Protein AF-A0A2G9GH43-F1 (afdb_monomer_lite)

Foldseek 3Di:
DLVVLLCCLVPDDDLVQLVLLLVCLVVLDLVSLVVHDPVSSVVSVVVSVVLVVLCVVCVVLVRNVLSVLLSVLSSQLSVLSSVVSCCVVVVPDDDPVVVVVSVVSVVCVLSVQSVVCSPPSPDDPVSSD

Sequence (129 aa):
MISAIDDTYDSYGTIDELEIFTRVIERWDIKEMDELPNFMKICYKALLDLFDKHEEELRQHERSFAVHYAKATMKEPARSYNIEAKWLITGYMPPFADYRANGFITSTYHVLATISFFGMNSAAKEAFD

Secondary structure (DSSP, 8-state):
-HHHHHHHHHHT--HHHHHHHHHHHHHT-GGGGGGS-HHHHHHHHHHHHHHHHHHHHHHTTT-THHHHHHHHHHHHHHHHHHHHHHHHHHT----HHHHHHHHHHHT-HHHHHHHHGGG-TT--GGG--

InterPro domains:
  IPR005630 Terpene synthase, metal-binding domain [PF03936] (1-129)
  IPR008949 Isoprenoid synthase domain superfamily [G3DSA:1.10.600.10] (1-129)
  IPR008949 Isoprenoid synthase domain superfamily [SSF48576] (2-128)
  IPR050148 Terpene synthase-like [PTHR31225] (1-128)

Radius of gyration: 15.59 Å; chains: 1; bounding box: 38×32×38 Å

Organism: NCBI:txid429701

pLDDT: mean 93.92, std 4.67, range [67.19, 98.25]

Structure (mmCIF, N/CA/C/O backbone):
data_AF-A0A2G9GH43-F1
#
_entry.id   AF-A0A2G9GH43-F1
#
loop_
_atom_site.group_PDB
_atom_site.id
_atom_site.type_symbol
_atom_site.label_atom_id
_atom_site.label_alt_id
_atom_site.label_comp_id
_atom_site.label_asym_id
_atom_site.label_entity_id
_atom_site.label_seq_id
_atom_site.pdbx_PDB_ins_code
_atom_site.Cartn_x
_atom_site.Cartn_y
_atom_site.Cartn_z
_atom_site.occupancy
_atom_site.B_iso_or_equiv
_atom_site.auth_seq_id
_atom_site.auth_comp_id
_atom_site.auth_asym_id
_atom_site.auth_atom_id
_atom_site.pdbx_PDB_model_num
ATOM 1 N N . MET A 1 1 ? 8.279 -4.075 2.192 1.00 90.81 1 MET A N 1
ATOM 2 C CA . MET A 1 1 ? 7.312 -2.978 2.408 1.00 90.81 1 MET A CA 1
ATOM 3 C C . MET A 1 1 ? 5.890 -3.476 2.555 1.00 90.81 1 MET A C 1
ATOM 5 O O . MET A 1 1 ? 5.290 -3.087 3.539 1.00 90.81 1 MET A O 1
ATOM 9 N N . ILE A 1 2 ? 5.381 -4.347 1.670 1.00 94.12 2 ILE A N 1
ATOM 10 C CA . ILE A 1 2 ? 4.020 -4.918 1.785 1.00 94.12 2 ILE A CA 1
ATOM 11 C C . ILE A 1 2 ? 3.732 -5.423 3.207 1.00 94.12 2 ILE A C 1
ATOM 13 O O . ILE A 1 2 ? 2.815 -4.917 3.832 1.00 94.12 2 ILE A O 1
ATOM 17 N N . SER A 1 3 ? 4.586 -6.289 3.764 1.00 94.50 3 SER A N 1
ATOM 18 C CA . SER A 1 3 ? 4.411 -6.807 5.132 1.00 94.50 3 SER A CA 1
ATOM 19 C C . SER A 1 3 ? 4.425 -5.727 6.220 1.00 94.50 3 SER A C 1
ATOM 21 O O . SER A 1 3 ? 3.664 -5.802 7.163 1.00 94.50 3 SER A O 1
ATOM 23 N N . ALA A 1 4 ? 5.250 -4.684 6.088 1.00 93.38 4 ALA A N 1
ATOM 24 C CA . ALA A 1 4 ? 5.276 -3.605 7.081 1.00 93.38 4 ALA A CA 1
ATOM 25 C C . ALA A 1 4 ? 4.002 -2.741 7.027 1.00 93.38 4 ALA A C 1
ATOM 27 O O . ALA A 1 4 ? 3.560 -2.208 8.043 1.00 93.38 4 ALA A O 1
ATOM 28 N N . ILE A 1 5 ? 3.423 -2.590 5.832 1.00 94.50 5 ILE A N 1
ATOM 29 C CA . ILE A 1 5 ? 2.142 -1.909 5.641 1.00 94.50 5 ILE A CA 1
ATOM 30 C C . ILE A 1 5 ? 1.025 -2.764 6.240 1.00 94.50 5 ILE A C 1
ATOM 32 O O . ILE A 1 5 ? 0.246 -2.231 7.016 1.00 94.50 5 ILE A O 1
ATOM 36 N N . ASP A 1 6 ? 1.001 -4.059 5.931 1.00 95.25 6 ASP A N 1
ATOM 37 C CA . ASP A 1 6 ? 0.087 -5.063 6.499 1.00 95.25 6 ASP A CA 1
ATOM 38 C C . ASP A 1 6 ? 0.094 -5.025 8.038 1.00 95.25 6 ASP A C 1
ATOM 40 O O . ASP A 1 6 ? -0.917 -4.695 8.656 1.00 95.25 6 ASP A O 1
ATOM 44 N N . ASP A 1 7 ? 1.276 -5.148 8.653 1.00 93.75 7 ASP A N 1
ATOM 45 C CA . ASP A 1 7 ? 1.451 -5.050 10.108 1.00 93.75 7 ASP A CA 1
ATOM 46 C C . ASP A 1 7 ? 0.904 -3.725 10.676 1.00 93.75 7 ASP A C 1
ATOM 48 O O . ASP A 1 7 ? 0.371 -3.690 11.788 1.00 93.75 7 ASP A O 1
ATOM 52 N N . THR A 1 8 ? 1.012 -2.617 9.930 1.00 92.62 8 THR A N 1
ATOM 53 C CA . THR A 1 8 ? 0.485 -1.309 10.361 1.00 92.62 8 THR A CA 1
ATOM 54 C C . THR A 1 8 ? -1.045 -1.320 10.469 1.00 92.62 8 THR A C 1
ATOM 56 O O . THR A 1 8 ? -1.577 -0.688 11.385 1.00 92.62 8 THR A O 1
ATOM 59 N N . TYR A 1 9 ? -1.742 -2.039 9.580 1.00 94.50 9 TYR A N 1
ATOM 60 C CA . TYR A 1 9 ? -3.197 -2.225 9.649 1.00 94.50 9 TYR A CA 1
ATOM 61 C C . TYR A 1 9 ? -3.612 -3.194 10.766 1.00 94.50 9 TYR A C 1
ATOM 63 O O . TYR A 1 9 ? -4.648 -2.969 11.390 1.00 94.50 9 TYR A O 1
ATOM 71 N N . ASP A 1 10 ? -2.791 -4.203 11.068 1.00 89.56 10 ASP A N 1
ATOM 72 C CA . ASP A 1 10 ? -3.128 -5.257 12.035 1.00 89.56 10 ASP A CA 1
ATOM 73 C C . ASP A 1 10 ? -2.922 -4.879 13.508 1.00 89.56 10 ASP A C 1
ATOM 75 O O . ASP A 1 10 ? -3.625 -5.388 14.385 1.00 89.56 10 ASP A O 1
ATOM 79 N N . SER A 1 11 ? -1.930 -4.036 13.817 1.00 80.50 11 SER A N 1
ATOM 80 C CA . SER A 1 11 ? -1.399 -3.966 15.189 1.00 80.50 11 SER A CA 1
ATOM 81 C C . SER A 1 11 ? -1.591 -2.644 15.933 1.00 80.50 11 SER A C 1
ATOM 83 O O . SER A 1 11 ? -1.759 -2.675 17.154 1.00 80.50 11 SER A O 1
ATOM 85 N N . TYR A 1 12 ? -1.576 -1.489 15.256 1.00 67.19 12 TYR A N 1
ATOM 86 C CA . TYR A 1 12 ? -1.439 -0.198 15.958 1.00 67.19 12 TYR A CA 1
ATOM 87 C C . TYR A 1 12 ? -2.391 0.920 15.514 1.00 67.19 12 TYR A C 1
ATOM 89 O O . TYR A 1 12 ? -2.371 1.981 16.136 1.00 67.19 12 TYR A O 1
ATOM 97 N N . GLY A 1 13 ? -3.202 0.734 14.471 1.00 75.69 13 GLY A N 1
ATOM 98 C CA . GLY A 1 13 ? -4.081 1.791 13.965 1.00 75.69 13 GLY A CA 1
ATOM 99 C C . GLY A 1 13 ? -5.497 1.754 14.541 1.00 75.69 13 GLY A C 1
ATOM 100 O O . GLY A 1 13 ? -6.152 0.713 14.553 1.00 75.69 13 GLY A O 1
ATOM 101 N N . THR A 1 14 ? -6.011 2.909 14.963 1.00 89.44 14 THR A N 1
ATOM 102 C CA . THR A 1 14 ? -7.466 3.108 15.097 1.00 89.44 14 THR A CA 1
ATOM 103 C C . THR A 1 14 ? -8.122 3.201 13.715 1.00 89.44 14 THR A C 1
ATOM 105 O O . THR A 1 14 ? -7.450 3.524 12.737 1.00 89.44 14 THR A O 1
ATOM 108 N N . ILE A 1 15 ? -9.438 2.965 13.609 1.00 91.69 15 ILE A N 1
ATOM 109 C CA . ILE A 1 15 ? -10.156 3.073 12.320 1.00 91.69 15 ILE A CA 1
ATOM 110 C C . ILE A 1 15 ? -9.886 4.429 11.649 1.00 91.69 15 ILE A C 1
ATOM 112 O O . ILE A 1 15 ? -9.556 4.460 10.467 1.00 91.69 15 ILE A O 1
ATOM 116 N N . ASP A 1 16 ? -9.952 5.527 12.404 1.00 93.31 16 ASP A N 1
ATOM 117 C CA . ASP A 1 16 ? -9.740 6.877 11.872 1.00 93.31 16 ASP A CA 1
ATOM 118 C C . ASP A 1 16 ? -8.313 7.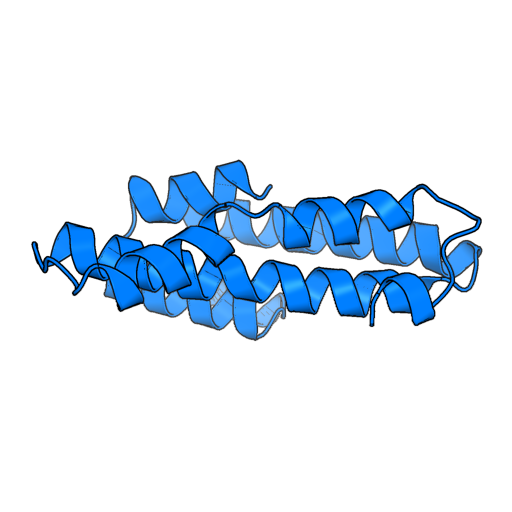061 11.322 1.00 93.31 16 ASP A C 1
ATOM 120 O O . ASP A 1 16 ? -8.124 7.607 10.234 1.00 93.31 16 ASP A O 1
ATOM 124 N N . GLU A 1 17 ? -7.293 6.563 12.028 1.00 94.62 17 GLU A N 1
ATOM 125 C CA . GLU A 1 17 ? -5.900 6.619 11.563 1.00 94.62 17 GLU A CA 1
ATOM 126 C C . GLU A 1 17 ? -5.679 5.752 10.318 1.00 94.62 17 GLU A C 1
ATOM 128 O O . GLU A 1 17 ? -4.994 6.178 9.387 1.00 94.62 17 GLU A O 1
ATOM 133 N N . LEU A 1 18 ? -6.280 4.560 10.269 1.00 95.44 18 LEU A N 1
ATOM 134 C CA . LE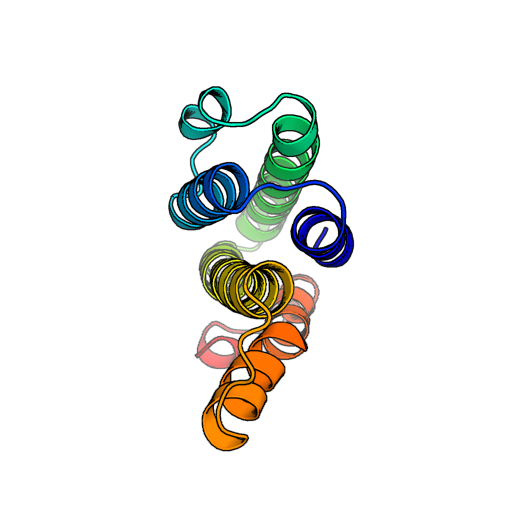U A 1 18 ? -6.183 3.649 9.125 1.00 95.44 18 LEU A CA 1
ATOM 135 C C . LEU A 1 18 ? -6.897 4.200 7.887 1.00 95.44 18 LEU A C 1
ATOM 137 O O . LEU A 1 18 ? -6.417 4.015 6.766 1.00 95.44 18 LEU A O 1
ATOM 141 N N . GLU A 1 19 ? -7.999 4.932 8.058 1.00 96.06 19 GLU A N 1
ATOM 142 C CA . GLU A 1 19 ? -8.655 5.652 6.965 1.00 96.06 19 GLU A CA 1
ATOM 143 C C . GLU A 1 19 ? -7.767 6.753 6.383 1.00 96.06 19 GLU A C 1
ATOM 145 O O . GLU A 1 19 ? -7.651 6.866 5.158 1.00 96.06 19 GLU A O 1
ATOM 150 N N . ILE A 1 20 ? -7.100 7.533 7.240 1.00 96.50 20 ILE A N 1
ATOM 151 C CA . ILE A 1 20 ? -6.125 8.535 6.792 1.00 96.50 20 ILE A CA 1
ATOM 152 C C . ILE A 1 20 ? -4.968 7.832 6.077 1.00 96.50 20 ILE A C 1
ATOM 154 O O . ILE A 1 20 ? -4.623 8.214 4.962 1.00 96.50 20 ILE A O 1
ATOM 158 N N . PHE A 1 21 ? -4.411 6.768 6.657 1.00 96.50 21 PHE A N 1
ATOM 159 C CA . PHE A 1 21 ? -3.297 6.033 6.060 1.00 96.50 21 PHE A CA 1
ATOM 160 C C . PHE A 1 21 ? -3.639 5.457 4.682 1.00 96.50 21 PHE A C 1
ATOM 162 O O . PHE A 1 21 ? -2.867 5.623 3.735 1.00 96.50 21 PHE A O 1
ATOM 169 N N . THR A 1 22 ? -4.834 4.879 4.536 1.00 97.31 22 THR A N 1
ATOM 170 C CA . THR A 1 22 ? -5.351 4.399 3.246 1.00 97.31 22 THR A CA 1
ATOM 171 C C . THR A 1 22 ? -5.409 5.536 2.231 1.00 97.31 22 THR A C 1
ATOM 173 O O . THR A 1 22 ? -4.874 5.408 1.131 1.00 97.31 22 THR A O 1
ATOM 176 N N . ARG A 1 23 ? -6.007 6.674 2.610 1.00 97.44 23 ARG A N 1
ATOM 177 C CA . ARG A 1 23 ? -6.152 7.850 1.740 1.00 97.44 23 ARG A CA 1
ATOM 178 C C . ARG A 1 23 ? -4.799 8.395 1.287 1.00 97.44 23 ARG A C 1
ATOM 180 O O . ARG A 1 23 ? -4.638 8.753 0.120 1.00 97.44 23 ARG A O 1
ATOM 187 N N . VAL A 1 24 ? -3.831 8.461 2.196 1.00 97.25 24 VAL A N 1
ATOM 188 C CA . VAL A 1 24 ? -2.481 8.946 1.897 1.00 97.25 24 VAL A CA 1
ATOM 189 C C . VAL A 1 24 ? -1.776 8.010 0.904 1.00 97.25 24 VAL A C 1
ATOM 191 O O . VAL A 1 24 ? -1.227 8.488 -0.089 1.00 97.25 24 VAL A O 1
ATOM 194 N N . ILE A 1 25 ? -1.881 6.684 1.080 1.00 97.12 25 ILE A N 1
ATOM 195 C CA . ILE A 1 25 ? -1.365 5.700 0.107 1.00 97.12 25 ILE A CA 1
ATOM 196 C C . ILE A 1 25 ? -2.072 5.829 -1.252 1.00 97.12 25 ILE A C 1
ATOM 198 O O . ILE A 1 25 ? -1.421 5.772 -2.298 1.00 97.12 25 ILE A O 1
ATOM 202 N N . GLU A 1 26 ? -3.389 6.041 -1.273 1.00 96.81 26 GLU A N 1
ATOM 203 C CA . GLU A 1 26 ? -4.131 6.244 -2.521 1.00 96.81 26 GLU A CA 1
ATOM 204 C C . GLU A 1 26 ? -3.676 7.488 -3.286 1.00 96.81 26 GLU A C 1
ATOM 206 O O . GLU A 1 26 ? -3.563 7.446 -4.517 1.00 96.81 26 GLU A O 1
ATOM 211 N N . ARG A 1 27 ? -3.386 8.585 -2.581 1.00 96.75 27 ARG A N 1
ATOM 212 C CA . ARG A 1 27 ? -2.884 9.822 -3.194 1.00 96.75 27 ARG A CA 1
ATOM 213 C C . ARG A 1 27 ? -1.447 9.688 -3.673 1.00 96.75 27 ARG A C 1
ATOM 215 O O . ARG A 1 27 ? -1.141 10.177 -4.758 1.00 96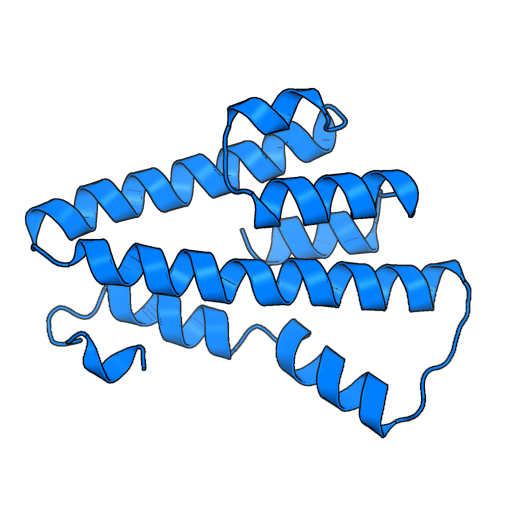.75 27 ARG A O 1
ATOM 222 N N . TRP A 1 28 ? -0.609 8.966 -2.928 1.00 97.06 28 TRP A N 1
ATOM 223 C CA . TRP A 1 28 ? 0.795 8.731 -3.276 1.00 97.06 28 TRP A CA 1
ATOM 224 C C . TRP A 1 28 ? 1.584 10.045 -3.455 1.00 97.06 28 TRP A C 1
ATOM 226 O O . TRP A 1 28 ? 2.348 10.207 -4.403 1.00 97.06 28 TRP A O 1
ATOM 236 N N . ASP A 1 29 ? 1.376 11.011 -2.559 1.00 95.81 29 ASP A N 1
ATOM 237 C CA . ASP A 1 29 ? 2.113 12.281 -2.514 1.00 95.81 29 ASP A CA 1
ATOM 238 C C . ASP A 1 29 ? 2.786 12.439 -1.139 1.00 95.81 29 ASP A C 1
ATOM 240 O O . ASP A 1 29 ? 2.172 12.196 -0.097 1.00 95.81 29 ASP A O 1
ATOM 244 N N . ILE A 1 30 ? 4.063 12.833 -1.124 1.00 94.44 30 ILE A N 1
ATOM 245 C CA . ILE A 1 30 ? 4.841 13.086 0.098 1.00 94.44 30 ILE A CA 1
ATOM 246 C C . ILE A 1 30 ? 4.241 14.220 0.939 1.00 94.44 30 ILE A C 1
ATOM 248 O O . ILE A 1 30 ? 4.406 14.235 2.157 1.00 94.44 30 ILE A O 1
ATOM 252 N N . LYS A 1 31 ? 3.518 15.156 0.315 1.00 95.12 31 LYS A N 1
ATOM 253 C CA . LYS A 1 31 ? 2.873 16.286 1.006 1.00 95.12 31 LYS A CA 1
ATOM 254 C C . LYS A 1 31 ? 1.764 15.844 1.957 1.00 95.12 31 LYS A C 1
ATOM 256 O O . LYS A 1 31 ? 1.484 16.530 2.930 1.00 95.12 31 LYS A O 1
ATOM 261 N N . GLU A 1 32 ? 1.172 14.686 1.699 1.00 92.00 32 GLU A N 1
ATOM 262 C CA . GLU A 1 32 ? 0.104 14.100 2.511 1.00 92.00 32 GLU A CA 1
ATOM 263 C C . GLU A 1 32 ? 0.644 13.468 3.807 1.00 92.00 32 GLU A C 1
ATOM 265 O O . GLU A 1 32 ? -0.108 13.135 4.719 1.00 92.00 32 GLU A O 1
ATOM 270 N N . MET A 1 33 ? 1.969 13.311 3.918 1.00 93.88 33 MET A N 1
ATOM 271 C CA . MET A 1 33 ? 2.620 12.681 5.066 1.00 93.88 33 MET A CA 1
ATOM 272 C C . MET A 1 33 ? 2.351 13.423 6.382 1.00 93.88 33 MET A C 1
ATOM 274 O O . MET A 1 33 ? 2.385 12.803 7.444 1.00 93.88 33 MET A O 1
ATOM 278 N N . ASP A 1 34 ? 2.085 14.730 6.343 1.00 93.50 34 ASP A N 1
ATOM 279 C CA . ASP A 1 34 ? 1.834 15.514 7.553 1.00 93.50 34 ASP A CA 1
ATOM 280 C C . ASP A 1 34 ? 0.522 15.167 8.260 1.00 93.50 34 ASP A C 1
ATOM 282 O O . ASP A 1 34 ? 0.416 15.407 9.463 1.00 93.50 34 ASP A O 1
ATOM 286 N N . GLU A 1 35 ? -0.411 14.516 7.562 1.00 92.56 35 GLU A N 1
ATOM 287 C CA . GLU A 1 35 ? -1.673 14.027 8.127 1.00 92.56 35 GLU A CA 1
ATOM 288 C C . GLU A 1 35 ? -1.500 12.759 8.980 1.00 92.56 35 GLU A C 1
ATOM 290 O O . GLU A 1 35 ? -2.393 12.403 9.747 1.00 92.56 35 GLU A O 1
ATOM 295 N N . LEU A 1 36 ? -0.361 12.067 8.862 1.00 94.44 36 LEU A N 1
ATOM 296 C CA . LEU A 1 36 ? -0.136 10.777 9.513 1.00 94.44 36 LEU A CA 1
ATOM 297 C C . LEU A 1 36 ? 0.445 10.910 10.930 1.00 94.44 36 LEU A C 1
ATOM 299 O O . LEU A 1 36 ? 1.282 11.781 11.186 1.00 94.44 36 LEU A O 1
ATOM 303 N N . PRO A 1 37 ? 0.129 9.977 11.843 1.00 92.50 37 PRO A N 1
ATOM 304 C CA . PRO A 1 37 ? 0.896 9.786 13.069 1.00 92.50 37 PRO A CA 1
ATOM 305 C C . PRO A 1 37 ? 2.375 9.483 12.781 1.00 92.50 37 PRO A C 1
ATOM 307 O O . PRO A 1 37 ? 2.715 8.839 11.787 1.00 92.50 37 PRO A O 1
ATOM 310 N N . ASN A 1 38 ? 3.275 9.883 13.687 1.00 90.94 38 ASN A N 1
ATOM 311 C CA . ASN A 1 38 ? 4.729 9.768 13.486 1.00 90.94 38 ASN A CA 1
ATOM 312 C C . ASN A 1 38 ? 5.207 8.350 13.125 1.00 90.94 38 ASN A C 1
ATOM 314 O O . ASN A 1 38 ? 6.125 8.210 12.321 1.00 90.94 38 ASN A O 1
ATOM 318 N N . PHE A 1 39 ? 4.596 7.304 13.690 1.00 87.75 39 PHE A N 1
ATOM 319 C CA . PHE A 1 39 ? 4.985 5.922 13.397 1.00 87.75 39 PHE A CA 1
ATOM 320 C C . PHE A 1 39 ? 4.603 5.499 11.966 1.00 87.75 39 PHE A C 1
ATOM 322 O O . PHE A 1 39 ? 5.403 4.858 11.286 1.00 87.75 39 PHE A O 1
ATOM 329 N N . MET A 1 40 ? 3.440 5.935 11.465 1.00 93.62 40 MET A N 1
ATOM 330 C CA . MET A 1 40 ? 2.993 5.670 10.091 1.00 93.62 40 MET A CA 1
ATOM 331 C C . MET A 1 40 ? 3.795 6.470 9.057 1.00 93.62 40 MET A C 1
ATOM 333 O O . MET A 1 40 ? 4.046 5.966 7.960 1.00 93.62 40 MET A O 1
ATOM 337 N N . LYS A 1 41 ? 4.270 7.680 9.407 1.00 94.94 41 LYS A N 1
ATOM 338 C CA . LYS A 1 41 ? 5.136 8.493 8.526 1.00 94.94 41 LYS A CA 1
ATOM 339 C C . LYS A 1 41 ? 6.387 7.735 8.093 1.00 94.94 41 LYS A C 1
ATOM 341 O O . LYS A 1 41 ? 6.783 7.824 6.935 1.00 94.94 41 LYS A O 1
ATOM 346 N N . ILE A 1 42 ? 6.997 6.976 9.007 1.00 92.94 42 ILE A N 1
ATOM 347 C CA . ILE A 1 42 ? 8.206 6.192 8.720 1.00 92.94 42 ILE A CA 1
ATOM 348 C C . ILE A 1 42 ? 7.905 5.131 7.656 1.00 92.94 42 ILE A C 1
ATOM 350 O O . ILE A 1 42 ? 8.634 5.028 6.669 1.00 92.94 42 ILE A O 1
ATOM 354 N N . CYS A 1 43 ? 6.810 4.382 7.825 1.00 93.62 43 CYS A N 1
ATOM 355 C CA . CYS A 1 43 ? 6.404 3.352 6.871 1.00 93.62 43 CYS A CA 1
ATOM 356 C C . CYS A 1 43 ? 6.036 3.951 5.505 1.00 93.62 43 CYS A C 1
ATOM 358 O O . CYS A 1 43 ? 6.490 3.456 4.472 1.00 93.62 43 CYS A O 1
ATOM 360 N N . TYR A 1 44 ? 5.258 5.038 5.490 1.00 95.75 44 TYR A N 1
ATOM 361 C CA . TYR A 1 44 ? 4.849 5.702 4.252 1.00 95.75 44 TYR A CA 1
ATOM 362 C C . TYR A 1 44 ? 6.042 6.276 3.484 1.00 95.75 44 TYR A C 1
ATOM 364 O O . TYR A 1 44 ? 6.175 6.050 2.284 1.00 95.75 44 TYR A O 1
ATOM 372 N N . LYS A 1 45 ? 6.962 6.953 4.177 1.00 96.31 45 LYS A N 1
ATOM 373 C CA . LYS A 1 45 ? 8.168 7.490 3.548 1.00 96.31 45 LYS A CA 1
ATOM 374 C C . LYS A 1 45 ? 9.036 6.387 2.944 1.00 96.31 45 LYS A C 1
ATOM 376 O O . LYS A 1 45 ? 9.455 6.510 1.800 1.00 96.31 45 LYS A O 1
ATOM 381 N N . ALA A 1 46 ? 9.244 5.285 3.667 1.00 96.06 46 ALA A N 1
ATOM 382 C CA . ALA A 1 46 ? 9.999 4.146 3.148 1.00 96.06 46 ALA A CA 1
ATOM 383 C C . ALA A 1 46 ? 9.345 3.513 1.904 1.00 96.06 46 ALA A C 1
ATOM 385 O O . ALA A 1 46 ? 10.052 3.032 1.019 1.00 96.06 46 ALA A O 1
ATOM 386 N N . LEU A 1 47 ? 8.008 3.525 1.815 1.00 97.00 47 LEU A N 1
ATOM 387 C CA . LEU A 1 47 ? 7.284 3.097 0.616 1.00 97.00 47 LEU A CA 1
ATOM 388 C C . LEU A 1 47 ? 7.573 4.030 -0.568 1.00 97.00 47 LEU A C 1
ATOM 390 O O . LEU A 1 47 ? 7.917 3.541 -1.642 1.00 97.00 47 LEU A O 1
ATOM 394 N N . LEU A 1 48 ? 7.448 5.347 -0.375 1.00 97.50 48 LEU A N 1
ATOM 395 C CA . LEU A 1 48 ? 7.702 6.332 -1.430 1.00 97.50 48 LEU A CA 1
ATOM 396 C C . LEU A 1 48 ? 9.151 6.259 -1.925 1.00 97.50 48 LEU A C 1
ATOM 398 O O . LEU A 1 48 ? 9.372 6.063 -3.118 1.00 97.50 48 LEU A O 1
ATOM 402 N N . ASP A 1 49 ? 10.118 6.290 -1.005 1.00 97.31 49 ASP A N 1
ATOM 403 C CA . ASP A 1 49 ? 11.550 6.243 -1.322 1.00 97.31 49 ASP A CA 1
ATOM 404 C C . ASP A 1 49 ? 11.917 4.969 -2.116 1.00 97.31 49 ASP A C 1
ATOM 406 O O . ASP A 1 49 ? 12.739 5.011 -3.036 1.00 97.31 49 ASP A O 1
ATOM 410 N N . LEU A 1 50 ? 11.295 3.823 -1.798 1.00 96.00 50 LEU A N 1
ATOM 411 C CA . LEU A 1 50 ? 11.505 2.566 -2.526 1.00 96.00 50 LEU A CA 1
ATOM 412 C C . LEU A 1 50 ? 11.019 2.652 -3.978 1.00 96.00 50 LEU A C 1
ATOM 414 O O . LEU A 1 50 ? 11.709 2.196 -4.891 1.00 96.00 50 LEU A O 1
ATOM 418 N N . PHE A 1 51 ? 9.826 3.203 -4.193 1.00 96.56 51 PHE A N 1
ATOM 419 C CA . PHE A 1 51 ? 9.260 3.320 -5.534 1.00 96.56 51 PHE A CA 1
ATOM 420 C C . PHE A 1 51 ? 9.987 4.374 -6.367 1.00 96.56 51 PHE A C 1
ATOM 422 O O . PHE A 1 51 ? 10.234 4.124 -7.544 1.00 96.56 51 PHE A O 1
ATOM 429 N N . ASP A 1 52 ? 10.392 5.492 -5.767 1.00 96.50 52 ASP A N 1
ATOM 430 C CA . ASP A 1 52 ? 11.171 6.533 -6.444 1.00 96.50 52 ASP A CA 1
ATOM 431 C C . ASP A 1 52 ? 12.544 6.004 -6.882 1.00 96.50 52 ASP A C 1
ATOM 433 O O . ASP A 1 52 ? 12.994 6.269 -7.999 1.00 96.50 52 ASP A O 1
ATOM 437 N N . LYS A 1 53 ? 13.185 5.171 -6.049 1.00 95.81 53 LYS A N 1
ATOM 438 C CA . LYS A 1 53 ? 14.425 4.478 -6.421 1.00 95.81 53 LYS A CA 1
ATOM 439 C C . LYS A 1 53 ? 14.233 3.590 -7.655 1.00 95.81 53 LYS A C 1
ATOM 441 O O . LYS A 1 53 ? 15.032 3.662 -8.587 1.00 95.81 53 LYS A O 1
ATOM 446 N N . HIS A 1 54 ? 13.190 2.761 -7.675 1.00 94.56 54 HIS A N 1
ATOM 447 C CA . HIS A 1 54 ? 12.919 1.894 -8.824 1.00 94.56 54 HIS A CA 1
ATOM 448 C C . HIS A 1 54 ? 12.489 2.677 -10.068 1.00 94.56 54 HIS A C 1
ATOM 450 O O . HIS A 1 54 ? 12.803 2.267 -11.183 1.00 94.56 54 HIS A O 1
ATOM 456 N N . GLU A 1 55 ? 11.811 3.811 -9.899 1.00 95.88 55 GLU A N 1
ATOM 457 C CA . GLU A 1 55 ? 11.476 4.711 -11.000 1.00 95.88 55 GLU A CA 1
ATOM 458 C C . GLU A 1 55 ? 12.733 5.262 -11.668 1.00 95.88 55 GLU A C 1
ATOM 460 O O . GLU A 1 55 ? 12.832 5.218 -12.894 1.00 95.88 55 GLU A O 1
ATOM 465 N N . GLU A 1 56 ? 13.730 5.680 -10.886 1.00 95.75 56 GLU A N 1
ATOM 466 C CA . GLU A 1 56 ? 15.022 6.123 -11.413 1.00 95.75 56 GLU A CA 1
ATOM 467 C C . GLU A 1 56 ? 15.766 4.997 -12.153 1.00 95.75 56 GLU A C 1
ATOM 469 O O . GLU A 1 56 ? 16.233 5.196 -13.276 1.00 95.75 56 GLU A O 1
ATOM 474 N N . GLU A 1 57 ? 15.838 3.799 -11.563 1.00 94.00 57 GLU A N 1
ATOM 475 C CA . GLU A 1 57 ? 16.491 2.626 -12.167 1.00 94.00 57 GLU A CA 1
ATOM 476 C C . GLU A 1 57 ? 15.832 2.216 -13.496 1.00 94.00 57 GLU A C 1
ATOM 478 O O . GLU A 1 57 ? 16.508 1.961 -14.498 1.00 94.00 57 GLU A O 1
ATOM 483 N N . LEU A 1 58 ? 14.498 2.177 -13.538 1.00 93.94 58 LEU A N 1
ATOM 484 C CA . LEU A 1 58 ? 13.745 1.777 -14.727 1.00 93.94 58 LEU A CA 1
ATOM 485 C C . LEU A 1 58 ? 13.694 2.876 -15.788 1.00 93.94 58 LEU A C 1
ATOM 487 O O . LEU A 1 58 ? 13.607 2.567 -16.979 1.00 93.94 58 LEU A O 1
ATOM 491 N N . ARG A 1 59 ? 13.801 4.151 -15.397 1.00 94.12 59 ARG A N 1
ATOM 492 C CA . ARG A 1 59 ? 13.896 5.277 -16.335 1.00 94.12 59 ARG A CA 1
ATOM 493 C C . ARG A 1 59 ? 15.131 5.174 -17.226 1.00 94.12 59 ARG A C 1
ATOM 495 O O . ARG A 1 59 ? 15.029 5.475 -18.411 1.00 94.12 59 ARG A O 1
ATOM 502 N N . GLN A 1 60 ? 16.254 4.683 -16.699 1.00 91.06 60 GLN A N 1
ATOM 503 C CA . GLN A 1 60 ? 17.480 4.442 -17.480 1.00 91.06 60 GLN A CA 1
ATOM 504 C C . GLN A 1 60 ? 17.292 3.406 -18.600 1.00 91.06 60 GLN A C 1
ATOM 506 O O . GLN A 1 60 ? 18.079 3.367 -19.541 1.00 91.06 60 GLN A O 1
ATOM 511 N N . HIS A 1 61 ? 16.241 2.592 -18.506 1.00 89.50 61 HIS A N 1
ATOM 512 C CA . HIS A 1 61 ? 15.908 1.530 -19.449 1.00 89.50 61 HIS A CA 1
ATOM 513 C C . HIS A 1 61 ? 14.620 1.827 -20.234 1.00 89.50 61 HIS A C 1
ATOM 515 O O . HIS A 1 61 ? 14.078 0.917 -20.850 1.00 89.50 61 HIS A O 1
ATOM 521 N N . GLU A 1 62 ? 14.098 3.062 -20.174 1.00 90.75 62 GLU A N 1
ATOM 522 C CA . GLU A 1 62 ? 12.824 3.473 -20.796 1.00 90.75 62 GLU A CA 1
ATOM 523 C C . GLU A 1 62 ? 11.598 2.660 -20.317 1.00 90.75 62 GLU A C 1
ATOM 525 O O . GLU A 1 62 ? 10.585 2.543 -21.007 1.00 90.75 62 GLU A O 1
ATOM 530 N N . ARG A 1 63 ? 11.658 2.111 -19.094 1.00 93.38 63 ARG A N 1
ATOM 531 C CA . ARG A 1 63 ? 10.632 1.226 -18.502 1.00 93.38 63 ARG A CA 1
ATOM 532 C C . ARG A 1 63 ? 9.909 1.835 -17.298 1.00 93.38 63 ARG A C 1
ATOM 534 O O . ARG A 1 63 ? 9.315 1.115 -16.498 1.00 93.38 63 ARG A O 1
ATOM 541 N N . SER A 1 64 ? 9.910 3.163 -17.168 1.00 92.94 64 SER A N 1
ATOM 542 C CA . SER A 1 64 ? 9.239 3.870 -16.061 1.00 92.94 64 SER A CA 1
ATOM 543 C C . SER A 1 64 ? 7.729 3.597 -15.986 1.00 92.94 64 SER A C 1
ATOM 545 O O . SER A 1 64 ? 7.149 3.661 -14.903 1.00 92.94 64 SER A O 1
ATOM 547 N N . PHE A 1 65 ? 7.093 3.208 -17.100 1.00 92.19 65 PHE A N 1
ATOM 548 C CA . PHE A 1 65 ? 5.684 2.802 -17.120 1.00 92.19 65 PHE A CA 1
ATOM 549 C C . PHE A 1 65 ? 5.385 1.660 -16.136 1.00 92.19 65 PHE A C 1
ATOM 551 O O . PHE A 1 65 ? 4.310 1.652 -15.545 1.00 92.19 65 PHE A O 1
ATOM 558 N N . ALA A 1 66 ? 6.322 0.733 -15.905 1.00 94.50 66 ALA A N 1
ATOM 559 C CA . ALA A 1 66 ? 6.126 -0.395 -14.993 1.00 94.50 66 ALA A CA 1
ATOM 560 C C . ALA A 1 66 ? 5.857 0.075 -13.554 1.00 94.50 66 ALA A C 1
ATOM 562 O O . ALA A 1 66 ? 5.025 -0.497 -12.849 1.00 94.50 66 ALA A O 1
ATOM 563 N N . VAL A 1 67 ? 6.499 1.172 -13.134 1.00 95.38 67 VAL A N 1
ATOM 564 C CA . VAL A 1 67 ? 6.287 1.759 -11.806 1.00 95.38 67 VAL A CA 1
ATOM 565 C C . VAL A 1 67 ? 4.871 2.294 -11.655 1.00 95.38 67 VAL A C 1
ATOM 567 O O . VAL A 1 67 ? 4.280 2.138 -10.591 1.00 95.38 67 VAL A O 1
ATOM 570 N N . HIS A 1 68 ? 4.283 2.860 -12.710 1.00 93.75 68 HIS A N 1
ATOM 571 C CA . HIS A 1 68 ? 2.892 3.307 -12.676 1.00 93.75 68 HIS A CA 1
ATOM 572 C C . HIS A 1 68 ? 1.927 2.143 -12.383 1.00 93.75 68 HIS A C 1
ATOM 574 O O . HIS A 1 68 ? 1.073 2.263 -11.503 1.00 93.75 68 HIS A O 1
ATOM 580 N N . TYR A 1 69 ? 2.100 0.997 -13.050 1.00 95.06 69 TYR A N 1
ATOM 581 C CA . TYR A 1 69 ? 1.300 -0.209 -12.786 1.00 95.06 69 TYR A CA 1
ATOM 582 C C . TYR A 1 69 ? 1.530 -0.762 -11.373 1.00 95.06 69 TYR A C 1
ATOM 584 O O . TYR A 1 69 ? 0.581 -1.123 -10.675 1.00 95.06 69 TYR A O 1
ATOM 592 N N . ALA A 1 70 ? 2.777 -0.771 -10.902 1.00 95.56 70 ALA A N 1
ATOM 593 C CA . ALA A 1 70 ? 3.088 -1.202 -9.543 1.00 95.56 70 ALA A CA 1
ATOM 594 C C . ALA A 1 70 ? 2.488 -0.272 -8.475 1.00 95.56 70 ALA A C 1
ATOM 596 O O . ALA A 1 70 ? 1.982 -0.749 -7.464 1.00 95.56 70 ALA A O 1
ATOM 597 N N . LYS A 1 71 ? 2.499 1.052 -8.690 1.00 96.25 71 LYS A N 1
ATOM 598 C CA . LYS A 1 71 ? 1.841 2.017 -7.792 1.00 96.25 71 LYS A CA 1
ATOM 599 C C . LYS A 1 71 ? 0.332 1.757 -7.752 1.00 96.25 71 LYS A C 1
ATOM 601 O O . LYS A 1 71 ? -0.256 1.777 -6.677 1.00 96.25 71 LYS A O 1
ATOM 606 N N . ALA A 1 72 ? -0.295 1.489 -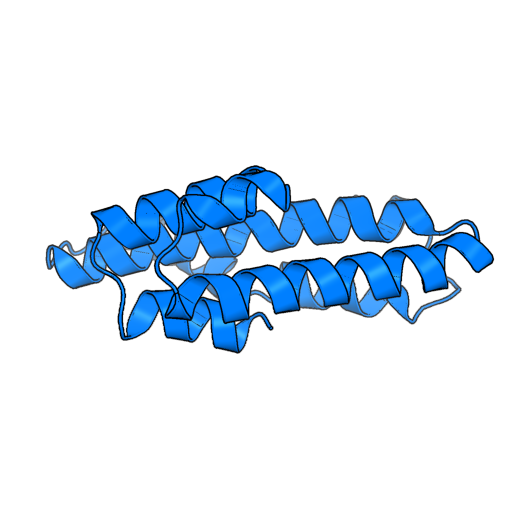8.900 1.00 95.69 72 ALA A N 1
ATOM 607 C CA . ALA A 1 72 ? -1.724 1.186 -8.975 1.00 95.69 72 ALA A CA 1
ATOM 608 C C . ALA A 1 72 ? -2.091 -0.099 -8.212 1.00 95.69 72 ALA A C 1
ATOM 610 O O . ALA A 1 72 ? -2.987 -0.065 -7.369 1.00 95.69 72 ALA A O 1
ATOM 611 N N . THR A 1 73 ? -1.353 -1.187 -8.441 1.00 95.50 73 THR A N 1
ATOM 612 C CA . THR A 1 73 ? -1.573 -2.473 -7.755 1.00 95.50 73 THR A CA 1
ATOM 613 C C . THR A 1 73 ? -1.274 -2.381 -6.259 1.00 95.50 73 THR A C 1
ATOM 615 O O . THR A 1 73 ? -2.038 -2.884 -5.448 1.00 95.50 73 THR A O 1
ATOM 618 N N . MET A 1 74 ? -0.241 -1.644 -5.838 1.00 96.19 74 MET A N 1
ATOM 619 C CA . MET A 1 74 ? 0.073 -1.453 -4.413 1.00 96.19 74 MET A CA 1
ATOM 620 C C . MET A 1 74 ? -1.024 -0.693 -3.637 1.00 96.19 74 MET A C 1
ATOM 622 O O . MET A 1 74 ? -1.160 -0.871 -2.426 1.00 96.19 74 MET A O 1
ATOM 626 N N . LYS A 1 75 ? -1.842 0.128 -4.311 1.00 97.44 75 LYS A N 1
ATOM 627 C CA . LYS A 1 75 ? -2.991 0.816 -3.691 1.00 97.44 75 LYS A CA 1
ATOM 628 C C . LYS A 1 75 ? -4.171 -0.118 -3.407 1.00 97.44 75 LYS A C 1
ATOM 630 O O . LYS A 1 75 ? -5.061 0.251 -2.643 1.00 97.44 75 LYS A O 1
ATOM 635 N N . GLU A 1 76 ? -4.244 -1.283 -4.050 1.00 97.38 76 GLU A N 1
ATOM 636 C CA . GLU A 1 76 ? -5.342 -2.240 -3.854 1.00 97.38 76 GLU A CA 1
ATOM 637 C C . GLU A 1 76 ? -5.278 -2.913 -2.476 1.00 97.38 76 GLU A C 1
ATOM 639 O O . GLU A 1 76 ? -6.257 -2.778 -1.736 1.00 97.38 76 GLU A O 1
ATOM 644 N N . PRO A 1 77 ? -4.146 -3.514 -2.042 1.00 97.38 77 PRO A N 1
ATOM 645 C CA . PRO A 1 77 ? -4.035 -4.052 -0.693 1.00 97.38 77 PRO A CA 1
ATOM 646 C C . PRO A 1 77 ? -4.311 -3.020 0.391 1.00 97.38 77 PRO A C 1
ATOM 648 O O . PRO A 1 77 ? -5.022 -3.344 1.323 1.00 97.38 77 PRO A O 1
ATOM 651 N N . ALA A 1 78 ? -3.853 -1.768 0.266 1.00 97.25 78 ALA A N 1
ATOM 652 C CA . ALA A 1 78 ? -4.119 -0.747 1.287 1.00 97.25 78 ALA A CA 1
ATOM 653 C C . ALA A 1 78 ? -5.626 -0.536 1.540 1.00 97.25 78 ALA A C 1
ATOM 655 O O . ALA A 1 78 ? -6.066 -0.482 2.687 1.00 97.25 78 ALA A O 1
ATOM 656 N N . ARG A 1 79 ? -6.436 -0.486 0.473 1.00 98.00 79 ARG A N 1
ATOM 657 C CA . ARG A 1 79 ? -7.902 -0.417 0.585 1.00 98.00 79 ARG A CA 1
ATOM 658 C C . ARG A 1 79 ? -8.476 -1.675 1.232 1.00 98.00 79 ARG A C 1
ATOM 660 O O . ARG A 1 79 ? -9.340 -1.574 2.101 1.00 98.00 79 ARG A O 1
ATOM 667 N N . SER A 1 80 ? -7.999 -2.845 0.820 1.00 98.06 80 SER A N 1
ATOM 668 C CA . SER A 1 80 ? -8.494 -4.128 1.319 1.00 98.06 80 SER A CA 1
ATOM 669 C C . SER A 1 80 ? -8.072 -4.437 2.759 1.00 98.06 80 SER A C 1
ATOM 671 O O . SER A 1 80 ? -8.871 -4.993 3.509 1.00 98.06 80 SER A O 1
ATOM 673 N N . TYR A 1 81 ? -6.887 -4.006 3.185 1.00 97.69 81 TYR A N 1
ATOM 674 C CA . TYR A 1 81 ? -6.436 -4.069 4.574 1.00 97.69 81 TYR A CA 1
ATOM 675 C C . TYR A 1 81 ? -7.289 -3.178 5.470 1.00 97.69 81 TYR A C 1
ATOM 677 O O . TYR A 1 81 ? -7.683 -3.595 6.552 1.00 97.69 81 TYR A O 1
ATOM 685 N N . ASN A 1 82 ? -7.676 -1.986 5.007 1.00 97.25 82 ASN A N 1
ATOM 686 C CA . ASN A 1 82 ? -8.604 -1.139 5.756 1.00 97.25 82 ASN A CA 1
ATOM 687 C C . ASN A 1 82 ? -9.982 -1.803 5.934 1.00 97.25 82 ASN A C 1
ATOM 689 O O . ASN A 1 82 ? -10.599 -1.699 6.992 1.00 97.25 82 ASN A O 1
ATOM 693 N N . ILE A 1 83 ? -10.471 -2.517 4.914 1.00 97.56 83 ILE A N 1
ATOM 694 C CA . ILE A 1 83 ? -11.713 -3.298 5.019 1.00 97.56 83 ILE A CA 1
ATOM 695 C C . ILE A 1 83 ? -11.565 -4.410 6.069 1.00 97.56 83 ILE A C 1
ATOM 697 O O . ILE A 1 83 ? -12.426 -4.531 6.942 1.00 97.56 83 ILE A O 1
ATOM 701 N N . GLU A 1 84 ? -10.474 -5.178 6.027 1.00 96.81 84 GLU A N 1
ATOM 702 C CA . GLU A 1 84 ? -10.185 -6.234 7.008 1.00 96.81 84 GLU A CA 1
ATOM 703 C C . GLU A 1 84 ? -10.047 -5.689 8.431 1.00 96.81 84 GLU A C 1
ATOM 705 O O . GLU A 1 84 ? -10.686 -6.209 9.349 1.00 96.81 84 GLU A O 1
ATOM 710 N N . ALA A 1 85 ? -9.317 -4.590 8.612 1.00 96.00 85 ALA A N 1
ATOM 711 C CA . ALA A 1 85 ? -9.179 -3.923 9.900 1.00 96.00 85 ALA A CA 1
ATOM 712 C C . ALA A 1 85 ? -10.539 -3.455 10.440 1.00 96.00 85 ALA A C 1
ATOM 714 O O . ALA A 1 85 ? -10.849 -3.660 11.614 1.00 96.00 85 ALA A O 1
ATOM 715 N N . LYS A 1 86 ? -11.409 -2.894 9.589 1.00 95.69 86 LYS A N 1
ATOM 716 C CA . LYS A 1 86 ? -12.777 -2.520 9.983 1.00 95.69 86 LYS A CA 1
ATOM 717 C C . LYS A 1 86 ? -13.602 -3.731 10.402 1.00 95.69 86 LYS A C 1
ATOM 719 O O . LYS A 1 86 ? -14.305 -3.651 11.410 1.00 95.69 86 LYS A O 1
ATOM 724 N N . TRP A 1 87 ? -13.527 -4.842 9.669 1.00 96.31 87 TRP A N 1
ATOM 725 C CA . TRP A 1 87 ? -14.203 -6.085 10.050 1.00 96.31 87 TRP A CA 1
ATOM 726 C C . TRP A 1 87 ? -13.730 -6.583 11.415 1.00 96.31 87 TRP A C 1
ATOM 728 O O . TRP A 1 87 ? -14.559 -6.856 12.283 1.00 96.31 87 TRP A O 1
ATOM 738 N N . LEU A 1 88 ? -12.414 -6.610 11.632 1.00 93.69 88 LEU A N 1
ATOM 739 C CA . LEU A 1 88 ? -11.804 -7.040 12.885 1.00 93.69 88 LEU A CA 1
ATOM 740 C C . LEU A 1 88 ? -12.216 -6.146 14.063 1.00 93.69 88 LEU A C 1
ATOM 742 O O . LEU A 1 88 ? -12.717 -6.648 15.069 1.00 93.69 88 LEU A O 1
ATOM 746 N N . ILE A 1 89 ? -12.054 -4.827 13.932 1.00 92.31 89 ILE A N 1
ATOM 747 C CA . ILE A 1 89 ? -12.297 -3.862 15.016 1.00 92.31 89 ILE A CA 1
ATOM 748 C C . ILE A 1 89 ? -13.783 -3.797 15.388 1.00 92.31 89 ILE A C 1
ATOM 750 O O . ILE A 1 89 ? -14.126 -3.684 16.565 1.00 92.31 89 ILE A O 1
ATOM 754 N N . THR A 1 90 ? -14.683 -3.879 14.405 1.00 93.38 90 THR A N 1
ATOM 755 C CA . THR A 1 90 ? -16.136 -3.842 14.656 1.00 93.38 90 THR A CA 1
ATOM 756 C C . THR A 1 90 ? -16.723 -5.202 15.036 1.00 93.38 90 THR A C 1
ATOM 758 O O . THR A 1 90 ? -17.893 -5.276 15.414 1.00 93.38 90 THR A O 1
ATOM 761 N N . GLY A 1 91 ? -15.941 -6.283 14.931 1.00 94.75 91 GLY A N 1
ATOM 762 C CA . GLY A 1 91 ? -16.427 -7.653 15.097 1.00 94.75 91 GLY A CA 1
ATOM 763 C C . GLY A 1 91 ? -17.429 -8.075 14.016 1.00 94.75 91 GLY A C 1
ATOM 764 O O . GLY A 1 91 ? -18.234 -8.982 14.238 1.00 94.75 91 GLY A O 1
ATOM 765 N N . TYR A 1 92 ? -17.424 -7.404 12.863 1.00 97.00 92 TYR A N 1
ATOM 766 C CA . TYR A 1 92 ? -18.317 -7.715 11.756 1.00 97.00 92 TYR A CA 1
ATOM 767 C C . TYR A 1 92 ? -17.827 -8.951 11.002 1.00 97.00 92 TYR A C 1
ATOM 769 O O . TYR A 1 92 ? -16.697 -9.000 10.523 1.00 97.00 92 TYR A O 1
ATOM 777 N N . MET A 1 93 ? -18.711 -9.936 10.844 1.00 96.81 93 MET A N 1
ATOM 778 C CA . MET A 1 93 ? -18.455 -11.111 10.020 1.00 96.81 93 MET A CA 1
ATOM 779 C C . MET A 1 93 ? -19.086 -10.916 8.632 1.00 96.81 93 MET A C 1
ATOM 781 O O . MET A 1 93 ? -20.314 -11.001 8.514 1.00 96.81 93 MET A O 1
ATOM 785 N N . PRO A 1 94 ? -18.287 -10.663 7.581 1.00 97.38 94 PRO A N 1
ATOM 786 C CA . PRO A 1 94 ? -18.807 -10.515 6.227 1.00 97.38 94 PRO A CA 1
ATOM 787 C C . PRO A 1 94 ? -19.359 -11.840 5.674 1.00 97.38 94 PRO A C 1
ATOM 789 O O . PRO A 1 94 ? -18.927 -12.926 6.079 1.00 97.38 94 PRO A O 1
ATOM 792 N N . PRO A 1 95 ? -20.269 -11.788 4.685 1.00 98.19 95 PRO A N 1
ATOM 793 C CA . PRO A 1 95 ? -20.583 -12.937 3.848 1.00 98.19 95 PRO A CA 1
ATOM 794 C C . PRO A 1 95 ? -19.318 -13.544 3.228 1.00 98.19 95 PRO A C 1
ATOM 796 O O . PRO A 1 95 ? -18.391 -12.836 2.840 1.00 98.19 95 PRO A O 1
ATOM 799 N N . PHE A 1 96 ? -19.299 -14.867 3.050 1.00 97.62 96 PHE A N 1
ATOM 800 C CA . PHE A 1 96 ? -18.127 -15.565 2.505 1.00 97.62 96 PHE A CA 1
ATOM 801 C C . PHE A 1 96 ? -17.698 -15.062 1.115 1.00 97.62 96 PHE A C 1
ATOM 803 O O . PHE A 1 96 ? -16.517 -15.109 0.781 1.00 97.62 96 PHE A O 1
ATOM 810 N N . ALA A 1 97 ? -18.645 -14.598 0.295 1.00 98.25 97 ALA A N 1
ATOM 811 C CA . ALA A 1 97 ? -18.336 -14.016 -1.008 1.00 98.25 97 ALA A CA 1
ATOM 812 C C . ALA A 1 97 ? -17.483 -12.744 -0.869 1.00 98.25 97 ALA A C 1
ATOM 814 O O . ALA A 1 97 ? -16.459 -12.636 -1.541 1.00 98.25 97 ALA A O 1
ATOM 815 N N . ASP A 1 98 ? -17.853 -11.853 0.052 1.00 97.94 98 ASP A N 1
ATOM 816 C CA . ASP A 1 98 ? -17.154 -10.590 0.301 1.00 97.94 98 ASP A CA 1
ATOM 817 C C . ASP A 1 98 ? -15.802 -10.835 0.979 1.00 97.94 98 ASP A C 1
ATOM 819 O O . ASP A 1 98 ? -14.787 -10.293 0.543 1.00 97.94 98 ASP A O 1
ATOM 823 N N . TYR A 1 99 ? -15.763 -11.733 1.973 1.00 97.81 99 TYR A N 1
ATOM 824 C CA . TYR A 1 99 ? -14.517 -12.175 2.609 1.00 97.81 99 TYR A CA 1
ATOM 825 C C . TYR A 1 99 ? -13.515 -12.699 1.579 1.00 97.81 99 TYR A C 1
ATOM 827 O O . TYR A 1 99 ? -12.359 -12.292 1.566 1.00 97.81 99 TYR A O 1
ATOM 835 N N . ARG A 1 100 ? -13.960 -13.587 0.682 1.00 97.94 100 ARG A N 1
ATOM 836 C CA . ARG A 1 100 ? -13.097 -14.174 -0.348 1.00 97.94 100 ARG A CA 1
ATOM 837 C C . ARG A 1 100 ? -12.631 -13.130 -1.360 1.00 97.94 100 ARG A C 1
ATOM 839 O O . ARG A 1 100 ? -11.481 -13.185 -1.780 1.00 97.94 100 ARG A O 1
ATOM 846 N N . ALA A 1 101 ? -13.514 -12.219 -1.769 1.00 98.12 101 ALA A N 1
ATOM 847 C CA . ALA A 1 101 ? -13.173 -11.161 -2.713 1.00 98.12 101 ALA A CA 1
ATOM 848 C C . ALA A 1 101 ? -12.095 -10.231 -2.137 1.00 98.12 101 ALA A C 1
ATOM 850 O O . ALA A 1 101 ? -11.115 -9.951 -2.823 1.00 98.12 101 ALA A O 1
ATOM 851 N N . ASN A 1 102 ? -12.225 -9.828 -0.868 1.00 98.19 102 ASN A N 1
ATOM 852 C CA . ASN A 1 102 ? -11.204 -9.025 -0.197 1.00 98.19 102 ASN A CA 1
ATOM 853 C C . ASN A 1 102 ? -9.918 -9.826 0.059 1.00 98.19 102 ASN A C 1
ATOM 855 O O . ASN A 1 102 ? -8.835 -9.362 -0.282 1.00 98.19 102 ASN A O 1
ATOM 859 N N . GLY A 1 103 ? -10.053 -11.063 0.549 1.00 97.44 103 GLY A N 1
ATOM 860 C CA . GLY A 1 103 ? -8.944 -11.978 0.829 1.00 97.44 103 GLY A CA 1
ATOM 861 C C . GLY A 1 103 ? -8.077 -12.288 -0.395 1.00 97.44 103 GLY A C 1
ATOM 862 O O . GLY A 1 103 ? -6.866 -12.475 -0.299 1.00 97.44 103 GLY A O 1
ATOM 863 N N . PHE A 1 104 ? -8.678 -12.310 -1.588 1.00 97.69 104 PHE A N 1
ATOM 864 C CA . PHE A 1 104 ? -7.931 -12.447 -2.835 1.00 97.69 104 PHE A CA 1
ATOM 865 C C . PHE A 1 104 ? -6.973 -11.267 -3.058 1.00 97.69 104 PHE A C 1
ATOM 867 O O . PHE A 1 104 ? -5.829 -11.474 -3.466 1.00 97.69 104 PHE A O 1
ATOM 874 N N . ILE A 1 105 ? -7.404 -10.043 -2.745 1.00 97.94 105 ILE A N 1
ATOM 875 C CA . ILE A 1 105 ? -6.574 -8.839 -2.861 1.00 97.94 105 ILE A CA 1
ATOM 876 C C . ILE A 1 105 ? -5.516 -8.803 -1.750 1.00 97.94 105 ILE A C 1
ATOM 878 O O . ILE A 1 105 ? -4.335 -8.618 -2.048 1.00 97.94 105 ILE A O 1
ATOM 882 N N . THR A 1 106 ? -5.886 -9.066 -0.494 1.00 97.38 106 THR A N 1
ATOM 883 C CA . THR A 1 106 ? -4.939 -9.060 0.643 1.00 97.38 106 THR A CA 1
ATOM 884 C C . THR A 1 106 ? -3.914 -10.193 0.594 1.00 97.38 106 THR A C 1
ATOM 886 O O . THR A 1 106 ? -2.865 -10.098 1.223 1.00 97.38 106 THR A O 1
ATOM 889 N N . SER A 1 107 ? -4.110 -11.206 -0.262 1.00 96.44 107 SER A N 1
ATOM 890 C CA . SER A 1 107 ? -3.061 -12.183 -0.590 1.00 96.44 107 SER A CA 1
ATOM 891 C C . SER A 1 107 ? -1.830 -11.564 -1.272 1.00 96.44 107 SER A C 1
ATOM 893 O O . SER A 1 107 ? -0.753 -12.154 -1.238 1.00 96.44 107 SER A O 1
ATOM 895 N N . THR A 1 108 ? -1.961 -10.385 -1.896 1.00 96.88 108 THR A N 1
ATOM 896 C CA . THR A 1 108 ? -0.893 -9.594 -2.553 1.00 96.88 108 THR A CA 1
ATOM 897 C C . THR A 1 108 ? -0.164 -10.257 -3.727 1.00 96.88 108 THR A C 1
ATOM 899 O O . THR A 1 108 ? 0.747 -9.657 -4.301 1.00 96.88 108 THR A O 1
ATOM 902 N N . TYR A 1 109 ? -0.577 -11.449 -4.168 1.00 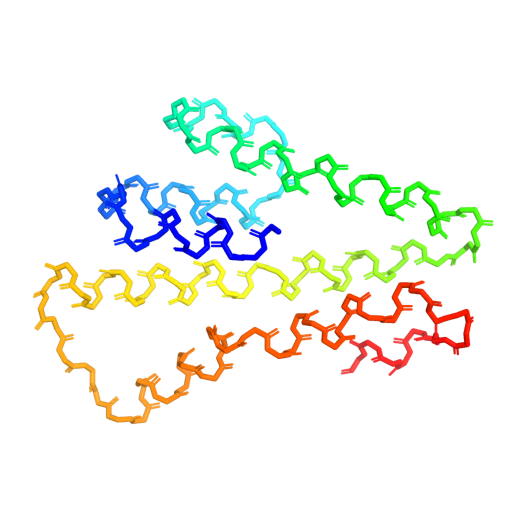95.44 109 TYR A N 1
ATOM 903 C CA . TYR A 1 109 ? 0.083 -12.159 -5.275 1.00 95.44 109 TYR A CA 1
ATOM 904 C C . TYR A 1 109 ? 0.116 -11.343 -6.576 1.00 95.44 109 TYR A C 1
ATOM 906 O O . TYR A 1 109 ? 1.113 -11.377 -7.294 1.00 95.44 109 TYR A O 1
ATOM 914 N N . HIS A 1 110 ? -0.934 -10.567 -6.859 1.00 93.19 110 HIS A N 1
ATOM 915 C CA . HIS A 1 110 ? -0.989 -9.676 -8.023 1.00 93.19 110 HIS A CA 1
ATOM 916 C C . HIS A 1 110 ? 0.052 -8.541 -7.938 1.00 93.19 110 HIS A C 1
ATOM 918 O O . HIS A 1 110 ? 0.704 -8.221 -8.934 1.00 93.19 110 HIS A O 1
ATOM 924 N N . VAL A 1 111 ? 0.286 -7.987 -6.742 1.00 95.12 111 VAL A N 1
ATOM 925 C CA . VAL A 1 111 ? 1.340 -6.987 -6.503 1.00 95.12 111 VAL A CA 1
ATOM 926 C C . VAL A 1 111 ? 2.720 -7.609 -6.696 1.00 95.12 111 VAL A C 1
ATOM 928 O O . VAL A 1 111 ? 3.565 -7.037 -7.383 1.00 95.12 111 VAL A O 1
ATOM 931 N N . LEU A 1 112 ? 2.950 -8.802 -6.137 1.00 94.38 112 LEU A N 1
ATOM 932 C CA . LEU A 1 112 ? 4.225 -9.512 -6.274 1.00 94.38 112 LEU A CA 1
ATOM 933 C C . LEU A 1 112 ? 4.540 -9.843 -7.736 1.00 94.38 112 LEU A C 1
ATOM 935 O O . LEU A 1 112 ? 5.669 -9.624 -8.174 1.00 94.38 112 LEU A O 1
ATOM 939 N N . ALA A 1 113 ? 3.549 -10.312 -8.499 1.00 93.88 113 ALA A N 1
ATOM 940 C CA . ALA A 1 113 ? 3.696 -10.554 -9.931 1.00 93.88 113 ALA A CA 1
ATOM 941 C C . ALA A 1 113 ? 4.099 -9.267 -10.670 1.00 93.88 113 ALA A C 1
ATOM 943 O O . ALA A 1 113 ? 5.110 -9.255 -11.372 1.00 93.88 113 ALA A O 1
ATOM 944 N N . THR A 1 114 ? 3.387 -8.166 -10.421 1.00 94.56 114 THR A N 1
ATOM 945 C CA . THR A 1 114 ? 3.654 -6.856 -11.036 1.00 94.56 114 THR A CA 1
ATOM 946 C C . THR A 1 114 ? 5.066 -6.347 -10.730 1.00 94.56 114 THR A C 1
ATOM 948 O O . THR A 1 114 ? 5.800 -5.950 -11.634 1.00 94.56 114 THR A O 1
ATOM 951 N N . ILE A 1 115 ? 5.486 -6.390 -9.461 1.00 93.62 115 ILE A N 1
ATOM 952 C CA . ILE A 1 115 ? 6.815 -5.919 -9.039 1.00 93.62 115 ILE A CA 1
ATOM 953 C C . ILE A 1 115 ? 7.925 -6.832 -9.580 1.00 93.62 115 ILE A C 1
ATOM 955 O O . ILE A 1 115 ? 9.005 -6.346 -9.918 1.00 93.62 115 ILE A O 1
ATOM 959 N N . SER A 1 116 ? 7.679 -8.140 -9.725 1.00 93.94 116 SER A N 1
ATOM 960 C CA . SER A 1 116 ? 8.682 -9.073 -10.263 1.00 93.94 116 SER A CA 1
ATOM 961 C C . SER A 1 116 ? 9.149 -8.696 -11.677 1.00 93.94 116 SER A C 1
ATOM 963 O O . SER A 1 116 ? 10.322 -8.877 -12.013 1.00 93.94 116 SER A O 1
ATOM 965 N N . PHE A 1 117 ? 8.277 -8.069 -12.475 1.00 93.25 117 PHE A N 1
ATOM 966 C CA . PHE A 1 117 ? 8.603 -7.618 -13.826 1.00 93.25 117 PHE A CA 1
ATOM 967 C C . PHE A 1 117 ? 9.601 -6.458 -13.879 1.00 93.25 117 PHE A C 1
ATOM 969 O O . PHE A 1 117 ? 10.201 -6.232 -14.935 1.00 93.25 117 PHE A O 1
ATOM 976 N N . PHE A 1 118 ? 9.855 -5.754 -12.770 1.00 92.31 118 PHE A N 1
ATOM 977 C CA . PHE A 1 118 ? 10.876 -4.701 -12.723 1.00 92.31 118 PHE A CA 1
ATOM 978 C C . PHE A 1 118 ? 12.246 -5.257 -13.125 1.00 92.31 118 PHE A C 1
ATOM 980 O O . PHE A 1 118 ? 12.908 -4.704 -14.003 1.00 92.31 118 PHE A O 1
ATOM 987 N N . GLY A 1 119 ? 12.618 -6.413 -12.566 1.00 88.88 119 GLY A N 1
ATOM 988 C CA . GLY A 1 119 ? 13.886 -7.089 -12.853 1.00 88.88 119 GLY A CA 1
ATOM 989 C C . GLY A 1 119 ? 13.922 -7.862 -14.176 1.00 88.88 119 GLY A C 1
ATOM 990 O O . GLY A 1 119 ? 14.966 -8.397 -14.543 1.00 88.88 119 GLY A O 1
ATOM 991 N N . MET A 1 120 ? 12.803 -7.947 -14.902 1.00 91.62 120 MET A N 1
ATOM 992 C CA . MET A 1 120 ? 12.709 -8.695 -16.155 1.00 91.62 120 MET A CA 1
ATOM 993 C C . MET A 1 120 ? 12.828 -7.759 -17.355 1.00 91.62 120 MET A C 1
ATOM 995 O O . MET A 1 120 ? 11.843 -7.174 -17.787 1.00 91.62 120 MET A O 1
ATOM 999 N N . ASN A 1 121 ? 14.018 -7.659 -17.949 1.00 84.44 121 ASN A N 1
ATOM 1000 C CA . ASN A 1 121 ? 14.264 -6.773 -19.100 1.00 84.44 121 ASN A CA 1
ATOM 1001 C C . ASN A 1 121 ? 13.385 -7.073 -20.328 1.00 84.44 121 ASN A C 1
ATOM 1003 O O . ASN A 1 121 ? 13.181 -6.193 -21.157 1.00 84.44 121 ASN A O 1
ATOM 1007 N N . SER A 1 122 ? 12.865 -8.297 -20.449 1.00 87.12 122 SER A N 1
ATOM 1008 C CA . SER A 1 122 ? 11.952 -8.703 -21.523 1.00 87.12 122 SER A CA 1
ATOM 1009 C C . SER A 1 122 ? 10.484 -8.348 -21.269 1.00 87.12 122 SER A C 1
ATOM 1011 O O . SER A 1 122 ? 9.670 -8.519 -22.173 1.00 87.12 122 SER A O 1
ATOM 1013 N N . ALA A 1 123 ? 10.119 -7.896 -20.064 1.00 89.12 123 ALA A N 1
ATOM 1014 C CA . ALA A 1 123 ? 8.734 -7.570 -19.749 1.00 89.12 123 ALA A CA 1
ATOM 1015 C C . ALA A 1 123 ? 8.341 -6.244 -20.413 1.00 89.12 123 ALA A C 1
ATOM 1017 O O . ALA A 1 123 ? 8.800 -5.163 -20.016 1.00 89.12 123 ALA A O 1
ATOM 1018 N N . ALA A 1 124 ? 7.498 -6.375 -21.435 1.00 88.19 124 ALA A N 1
ATOM 1019 C CA . ALA A 1 124 ? 6.872 -5.289 -22.169 1.00 88.19 124 ALA A CA 1
ATOM 1020 C C . ALA A 1 124 ? 5.609 -4.790 -21.448 1.00 88.19 124 ALA A C 1
ATOM 1022 O O . ALA A 1 124 ? 5.202 -5.348 -20.427 1.00 88.19 124 ALA A O 1
ATOM 1023 N N . LYS A 1 125 ? 5.001 -3.717 -21.959 1.00 87.00 125 LYS A N 1
ATOM 1024 C CA . LYS A 1 125 ? 3.844 -3.066 -21.328 1.00 87.00 125 LYS A CA 1
ATOM 1025 C C . LYS A 1 125 ? 2.647 -4.010 -21.193 1.00 87.00 125 LYS A C 1
ATOM 1027 O O . LYS A 1 125 ? 1.977 -3.993 -20.172 1.00 87.00 125 LYS A O 1
ATOM 1032 N N . GLU A 1 126 ? 2.473 -4.892 -22.167 1.00 88.06 126 GLU A N 1
ATOM 1033 C CA . GLU A 1 126 ? 1.404 -5.886 -22.247 1.00 88.06 126 GLU A CA 1
ATOM 1034 C C . GLU A 1 126 ? 1.477 -6.934 -21.129 1.00 88.06 126 GLU A C 1
ATOM 1036 O O . GLU A 1 126 ? 0.500 -7.622 -20.874 1.00 88.06 126 GLU A O 1
ATOM 1041 N N . ALA A 1 127 ? 2.623 -7.080 -20.454 1.00 87.25 127 ALA A N 1
ATOM 1042 C CA . ALA A 1 127 ? 2.738 -7.965 -19.295 1.00 87.25 127 ALA A CA 1
ATOM 1043 C C . ALA A 1 127 ? 2.047 -7.396 -18.040 1.00 87.25 127 ALA A C 1
ATOM 1045 O O . ALA A 1 127 ? 1.878 -8.124 -17.065 1.00 87.25 127 ALA A O 1
ATOM 1046 N N . PHE A 1 128 ? 1.698 -6.105 -18.049 1.00 86.12 128 PHE A N 1
ATOM 1047 C CA . PHE A 1 128 ? 1.094 -5.387 -16.925 1.00 86.12 128 PHE A CA 1
ATOM 1048 C C . PHE A 1 128 ? -0.403 -5.083 -17.123 1.00 86.12 128 PHE A C 1
ATOM 1050 O O . PHE A 1 128 ? -1.026 -4.569 -16.192 1.00 86.12 128 PHE A O 1
ATOM 1057 N N . ASP A 1 129 ? -0.945 -5.363 -18.313 1.00 73.19 129 ASP A N 1
ATOM 1058 C CA . ASP A 1 129 ? -2.369 -5.233 -18.657 1.00 73.19 129 ASP A CA 1
ATOM 1059 C C . ASP A 1 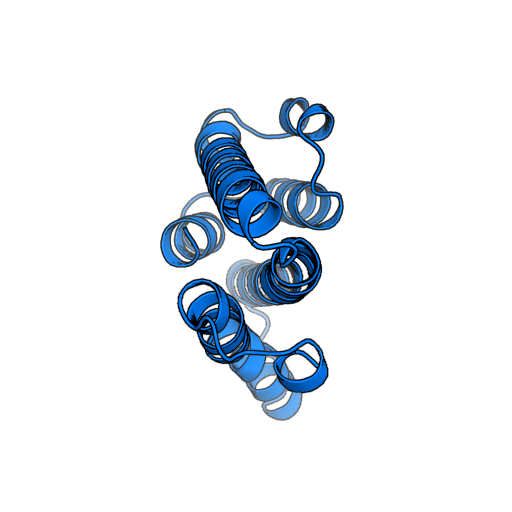129 ? -3.133 -6.533 -18.336 1.00 73.19 129 ASP A C 1
ATOM 1061 O O . ASP A 1 129 ? -4.301 -6.431 -17.895 1.00 73.19 129 ASP A O 1
#

=== Feature glossary ===
Feature key, reading from the visual/contextual features back to the raw sequence:

Rendered structure images. Structure images are PyMOL renders from six orthogonal camera directions. Cartoon representation draws helices as coils and strands as arrows; sticks shows the backbone as bonds; surface shows the solvent-excluded envelope. Rainbow coloring maps sequence position to hue (blue→red, N→C); chain coloring assigns a distinct color per polypeptide.

Contact-map, Ramachandran, and PAE plots. Three diagnostic plots accompany the record. The Cα contact map visualizes the tertiary structure as a 2D adjacency matrix (8 Å cutoff, sequence-local contacts suppressed). The Ramachandran plot shows the distribution of backbone (φ, ψ) torsions, with points in the α and β basins reflecting secondary structure content. The PAE plot shows AlphaFold's inter-residue confidence as a color matrix.

InterPro / GO / CATH / organism. The annotation block draws on four external resources. InterPro: which protein families and domains the sequence belongs to. GO: standardized terms for what the protein does, what process it participates in, and where in the cell it acts. CATH: which structural fold it has in the CATH hierarchy. Organism: the species of origin.

Nearest PDB structures. Structural nearest neighbors (via Foldseek easy-search vs the PDB). Reported per hit: target PDB id, E-value, and alignment TM-score. A TM-score above ~0.5 is the conventional threshold for 'same fold'.

Predicted aligned error. Predicted aligned error is AlphaFold's pairwise confidence. Unlike pLDDT (per-residue), PAE is per-residue-pair and captures whether two parts of the structure are correctly placed relative to each other. Units are ångströms of expected positional error.

Solvent-accessible surface area. SASA measures how much of the protein is reachable by solvent. It is computed by rolling a water-sized probe over the atomic surface and summing the exposed area (Å²). Per-residue SASA distinguishes core (buried, low SASA) from surface (exposed, high SASA) residues; total SASA is a whole-molecule size measure.

B-factor. Crystallographic B-factors measure how much each atom's electron density is smeared out, in Å². They rise in mobile loops and surface residues and fall in the buried interior. In AlphaFold models this column is repurposed to hold pLDDT instead.

pLDDT. For AlphaFold models, the B-factor field carries pLDDT — the model's own estimate of local accuracy on a 0–100 scale. Regions with pLDDT<50 should be treated as essentially unmodeled; they often correspond to intrinsically disordered segments.

Backbone torsions (φ/ψ). φ (phi) and ψ (psi) are the two rotatable backbone dihedrals per residue: φ is the C(i-1)–N–Cα–C torsion, ψ is the N–Cα–C–N(i+1) torsion, both in degrees on (−180°, 180°]. α-helical residues cluster near (−60°, −45°); β-strand residues near (−120°, +130°). A Ramachandran plot is simply a scatter of (φ, ψ) for every residue.

Radius of gyration, Cα contacts, bounding box. Radius of gyration (Rg) is the root-mean-square distance of Cα atoms from their centroid — a single number for overall size and compactness. A globular domain of N residues has Rg ≈ 2.2·N^0.38 Å; an extended or disordered chain has a much larger Rg. The Cα contact count is the number of residue pairs whose Cα atoms are within 8 Å and are more than four positions apart in sequence — a standard proxy for tertiary packing density. The bounding box is the smallest axis-aligned box enclosing all Cα atoms.

Secondary structure (3-state, P-SEA). Three-state secondary structure (P-SEA) collapses the eight DSSP classes into helix (a), strand (b), and coil (c). P-SEA assigns these from Cα geometry alone — distances and angles — without requiring backbone oxygens, so it works on any Cα trace.

Secondary structure (8-state, DSSP). Secondary structure is the local, repeating backbone conformation. DSSP classifies it into eight states by reading the hydrogen-bond network: three helix types (H, G, I), two β types (E, B), two non-regular types (T, S), and unstructured coil (-).

Foldseek 3Di. The Foldseek 3Di string encodes local tertiary geometry as a 20-letter alphabet — one character per residue — derived from the relative positions of nearby Cα atoms. Unlike the amino-acid sequence, 3Di is a direct function of the 3D structure, so two proteins with the same fold have similar 3Di strings even at low sequence identity.

mmCIF coordinates. Structure coordinates are given as an mmCIF _atom_site loop: one row per atom with element, residue name, chain id, sequence number, and x/y/z position in Å. Only the four main-chain atoms per residue are included here; side chains are omitted to keep the record compact.

Sequence. This is the polypeptide sequence — one letter per residue, N-terminus first. Length ranges from a few dozen residues for small domains to over a thousand for large multi-domain proteins.